Protein AF-A0A5C4N3C3-F1 (afdb_monomer_lite)

Radius of gyration: 12.64 Å; chains: 1; bounding box: 24×31×28 Å

Structure (mmCIF, N/CA/C/O backbone):
data_AF-A0A5C4N3C3-F1
#
_entry.id   AF-A0A5C4N3C3-F1
#
loop_
_atom_site.group_PDB
_atom_site.id
_atom_site.type_symbol
_atom_site.label_atom_id
_atom_site.label_alt_id
_atom_site.label_comp_id
_atom_site.label_asym_id
_atom_site.label_entity_id
_atom_site.label_seq_id
_atom_site.pdbx_PDB_ins_code
_atom_site.Cartn_x
_atom_site.Cartn_y
_atom_site.Cartn_z
_atom_site.occupancy
_atom_site.B_iso_or_equiv
_atom_site.auth_seq_id
_atom_site.auth_comp_id
_atom_site.auth_asym_id
_atom_site.auth_atom_id
_atom_site.pdbx_PDB_model_num
ATOM 1 N N . MET A 1 1 ? 8.100 5.426 12.054 1.00 58.28 1 MET A N 1
ATOM 2 C CA . MET A 1 1 ? 7.200 5.204 10.898 1.00 58.28 1 MET A CA 1
ATOM 3 C C . MET A 1 1 ? 7.874 5.750 9.653 1.00 58.28 1 MET A C 1
ATOM 5 O O . MET A 1 1 ? 8.431 6.837 9.727 1.00 58.28 1 MET A O 1
ATOM 9 N N . ARG A 1 2 ? 7.892 5.005 8.544 1.00 64.81 2 ARG A N 1
ATOM 10 C CA . ARG A 1 2 ? 8.449 5.501 7.276 1.00 64.81 2 ARG A CA 1
ATOM 11 C C . ARG A 1 2 ? 7.386 6.315 6.539 1.00 64.81 2 ARG A C 1
ATOM 13 O O . ARG A 1 2 ? 6.203 5.988 6.614 1.00 64.81 2 ARG A O 1
ATOM 20 N N . ARG A 1 3 ? 7.807 7.355 5.813 1.00 66.62 3 ARG A N 1
ATOM 21 C CA . ARG A 1 3 ? 6.938 8.093 4.886 1.00 66.62 3 ARG A CA 1
ATOM 22 C C . ARG A 1 3 ? 6.356 7.050 3.919 1.00 66.62 3 ARG A C 1
ATOM 24 O O . ARG A 1 3 ? 7.123 6.319 3.295 1.00 66.62 3 ARG A O 1
ATOM 31 N N . HIS A 1 4 ? 5.030 6.927 3.862 1.00 71.19 4 HIS A N 1
ATOM 32 C CA . HIS A 1 4 ? 4.294 5.960 3.028 1.00 71.19 4 HIS A CA 1
ATOM 33 C C . HIS A 1 4 ? 4.217 4.498 3.514 1.00 71.19 4 HIS A C 1
ATOM 35 O O . HIS A 1 4 ? 4.067 3.582 2.703 1.00 71.19 4 HIS A O 1
ATOM 41 N N . GLN A 1 5 ? 4.297 4.262 4.823 1.00 76.81 5 GLN A N 1
ATOM 42 C CA . GLN A 1 5 ? 3.985 2.958 5.409 1.00 76.81 5 GLN A CA 1
ATOM 43 C C . GLN A 1 5 ? 2.921 3.122 6.495 1.00 76.81 5 GLN A C 1
ATOM 45 O O . GLN A 1 5 ? 3.054 3.994 7.357 1.00 76.81 5 GLN A O 1
ATOM 50 N N . LEU A 1 6 ? 1.869 2.303 6.445 1.00 76.69 6 LEU A N 1
ATOM 51 C CA . LEU A 1 6 ? 0.832 2.290 7.471 1.00 76.69 6 LEU A CA 1
ATOM 52 C C . LEU A 1 6 ? 1.417 1.795 8.791 1.00 76.69 6 LEU A C 1
ATOM 54 O O . LEU A 1 6 ? 2.199 0.843 8.834 1.00 76.69 6 LEU A O 1
ATOM 58 N N . SER A 1 7 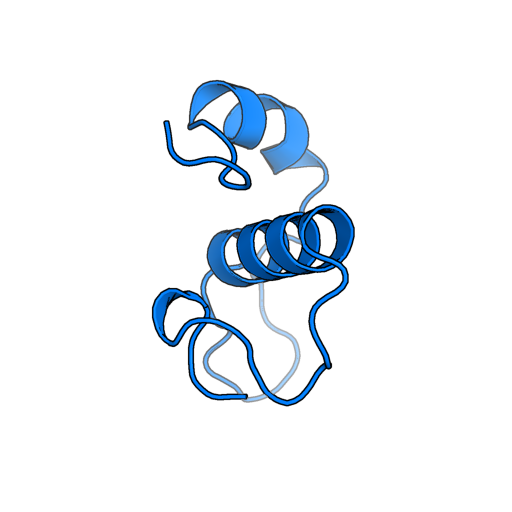? 1.024 2.444 9.882 1.00 81.50 7 SER A N 1
ATOM 59 C CA . SER A 1 7 ? 1.305 1.933 11.220 1.00 81.50 7 SER A CA 1
ATOM 60 C C . SER A 1 7 ? 0.470 0.693 11.531 1.00 81.50 7 SER A C 1
ATOM 62 O O . SER A 1 7 ? -0.576 0.472 10.919 1.00 81.50 7 SER A O 1
ATOM 64 N N . ASN A 1 8 ? 0.883 -0.087 12.533 1.00 79.00 8 ASN A N 1
ATOM 65 C CA . ASN A 1 8 ? 0.098 -1.233 13.001 1.00 79.00 8 ASN A CA 1
ATOM 66 C C . ASN A 1 8 ? -1.304 -0.807 13.469 1.00 79.00 8 ASN A C 1
ATOM 68 O O . ASN A 1 8 ? -2.272 -1.502 13.190 1.00 79.00 8 ASN A O 1
ATOM 72 N N . ALA A 1 9 ? -1.428 0.367 14.101 1.00 82.50 9 ALA A N 1
ATOM 73 C CA . ALA A 1 9 ? -2.715 0.917 14.528 1.00 82.50 9 ALA A CA 1
ATOM 74 C C . ALA A 1 9 ? -3.620 1.269 13.335 1.00 82.50 9 ALA A C 1
ATOM 76 O O . ALA A 1 9 ? -4.782 0.878 13.303 1.00 82.50 9 ALA A O 1
ATOM 77 N N . GLN A 1 10 ? -3.081 1.943 12.314 1.00 83.06 10 GLN A N 1
ATOM 78 C CA . GLN A 1 10 ? -3.831 2.262 11.090 1.00 83.06 10 GLN A CA 1
ATOM 79 C C . GLN A 1 10 ? -4.181 1.009 10.284 1.00 83.06 10 GLN A C 1
ATOM 81 O O . GLN A 1 10 ? -5.268 0.920 9.724 1.00 83.06 10 GLN A O 1
ATOM 86 N N . SER A 1 11 ? -3.279 0.028 10.258 1.00 80.62 11 SER A N 1
ATOM 87 C CA . SER A 1 11 ? -3.533 -1.267 9.626 1.00 80.62 11 SER A CA 1
ATOM 88 C C . SER A 1 11 ? -4.662 -2.002 10.350 1.00 80.62 11 SER A C 1
ATOM 90 O O . SER A 1 11 ? -5.537 -2.549 9.695 1.00 80.62 11 SER A O 1
ATOM 92 N N . GLY A 1 12 ? -4.715 -1.940 11.684 1.00 84.19 12 GLY A N 1
ATOM 93 C CA . GLY A 1 12 ? -5.810 -2.503 12.478 1.00 84.19 12 GLY A CA 1
ATOM 94 C C . GLY A 1 12 ? -7.183 -1.905 12.153 1.00 84.19 12 GLY A C 1
ATOM 95 O O . GLY A 1 12 ? -8.157 -2.645 12.089 1.00 84.19 12 GLY A O 1
ATOM 96 N N . LEU A 1 13 ? -7.260 -0.598 11.871 1.00 86.44 13 LEU A N 1
ATOM 97 C CA . LEU A 1 13 ? -8.519 0.071 11.502 1.00 86.44 13 LEU A CA 1
ATOM 98 C C . LEU A 1 13 ? -9.075 -0.391 10.148 1.00 86.44 13 LEU A C 1
ATOM 100 O O . LEU A 1 13 ? -10.285 -0.418 9.952 1.00 86.44 13 LEU A O 1
ATOM 104 N N . ILE A 1 14 ? -8.192 -0.728 9.206 1.00 83.50 14 ILE A N 1
ATOM 105 C CA . ILE A 1 14 ? -8.555 -1.075 7.822 1.00 83.50 14 ILE A CA 1
ATOM 106 C C . ILE A 1 14 ? -8.538 -2.603 7.625 1.00 83.50 14 ILE A C 1
ATOM 108 O O . ILE A 1 14 ? -8.948 -3.104 6.583 1.00 83.50 14 ILE A O 1
ATOM 112 N N . ALA A 1 15 ? -8.088 -3.368 8.625 1.00 81.94 15 ALA A N 1
ATOM 113 C CA . ALA A 1 15 ? -7.921 -4.816 8.534 1.00 81.94 15 ALA A CA 1
ATOM 114 C C . ALA A 1 15 ? -9.215 -5.550 8.165 1.00 81.94 15 ALA A C 1
ATOM 116 O O . ALA A 1 15 ? -9.159 -6.523 7.420 1.00 81.94 15 ALA A O 1
ATOM 117 N N . ASP A 1 16 ? -10.362 -5.069 8.644 1.00 83.06 16 ASP A N 1
ATOM 118 C CA . ASP A 1 16 ? -11.669 -5.676 8.366 1.00 83.06 16 ASP A CA 1
ATOM 119 C C . ASP A 1 16 ? -12.161 -5.416 6.931 1.00 83.06 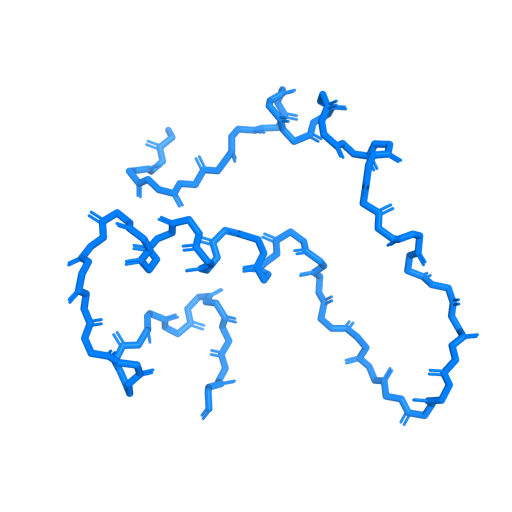16 ASP A C 1
ATOM 121 O O . ASP A 1 16 ? -12.912 -6.202 6.362 1.00 83.06 16 ASP A O 1
ATOM 125 N N . LEU A 1 17 ? -11.671 -4.343 6.302 1.00 82.62 17 LEU A N 1
ATOM 126 C CA . LEU A 1 17 ? -11.966 -3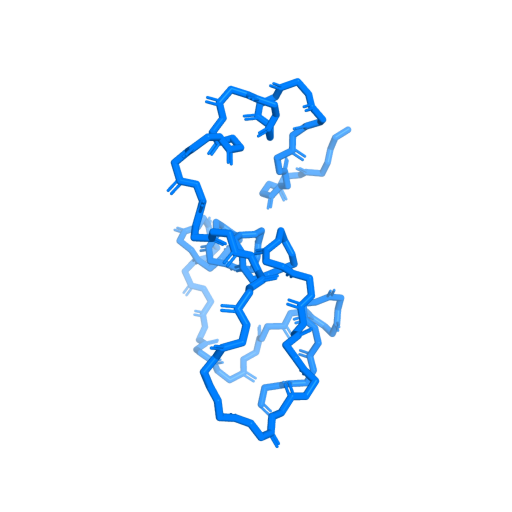.998 4.908 1.00 82.62 17 LEU A CA 1
ATOM 127 C C . LEU A 1 17 ? -11.083 -4.761 3.915 1.00 82.62 17 LEU A C 1
ATOM 129 O O . LEU A 1 17 ? -11.307 -4.693 2.704 1.00 82.62 17 LEU A O 1
ATOM 133 N N . MET A 1 18 ? -10.053 -5.454 4.401 1.00 77.62 18 MET A N 1
ATOM 134 C CA . MET A 1 18 ? -9.152 -6.202 3.539 1.00 77.62 18 MET A CA 1
ATOM 135 C C . MET A 1 18 ? -9.780 -7.535 3.125 1.00 77.62 18 MET A C 1
ATOM 137 O O . MET A 1 18 ? -10.403 -8.217 3.945 1.00 77.62 18 MET A O 1
ATOM 141 N N . PRO A 1 19 ? -9.601 -7.954 1.859 1.00 70.81 19 PRO A N 1
ATOM 142 C CA . PRO A 1 19 ? -10.062 -9.260 1.424 1.00 70.81 19 PRO A CA 1
ATOM 143 C C . PRO A 1 19 ? -9.360 -10.321 2.269 1.00 70.81 19 PRO A C 1
ATOM 145 O O . PRO A 1 19 ? -8.136 -10.423 2.251 1.00 70.81 19 PRO A O 1
ATOM 148 N N . ARG A 1 20 ? -10.129 -11.122 3.016 1.00 67.56 20 ARG A N 1
ATOM 149 C CA . ARG A 1 20 ? -9.571 -12.249 3.771 1.00 67.56 20 ARG A CA 1
ATOM 150 C C . ARG A 1 20 ? -8.730 -13.085 2.814 1.00 67.56 20 ARG A C 1
ATOM 152 O O . ARG A 1 20 ? -9.245 -13.585 1.814 1.00 67.56 20 ARG A O 1
ATOM 159 N N . SER A 1 21 ? -7.440 -13.213 3.113 1.00 62.25 21 SER A N 1
ATOM 160 C CA . SER A 1 21 ? -6.488 -14.021 2.359 1.00 62.25 21 SER A CA 1
ATOM 161 C C . SER A 1 21 ? -6.922 -15.490 2.418 1.00 62.25 21 SER A C 1
ATOM 163 O O . SER A 1 21 ? -6.542 -16.257 3.297 1.00 62.25 21 SER A O 1
ATOM 165 N N . GLY A 1 22 ? -7.812 -15.875 1.503 1.00 55.81 22 GLY A N 1
ATOM 166 C CA . GLY A 1 22 ? -8.575 -17.114 1.591 1.00 55.81 22 GLY A CA 1
ATOM 167 C C . GLY A 1 22 ? -9.004 -17.620 0.220 1.00 55.81 22 GLY A C 1
ATOM 168 O O . GLY A 1 22 ? -10.097 -17.332 -0.247 1.00 55.81 22 GLY A O 1
ATOM 169 N N . ARG A 1 23 ? -8.112 -18.408 -0.393 1.00 58.41 23 ARG A N 1
ATOM 170 C CA . ARG A 1 23 ? -8.354 -19.439 -1.423 1.00 58.41 23 ARG A CA 1
ATOM 171 C C . ARG A 1 23 ? -9.374 -19.114 -2.532 1.00 58.41 23 ARG A C 1
ATOM 173 O O . ARG A 1 23 ? -10.498 -19.605 -2.512 1.00 58.41 23 ARG A O 1
ATOM 180 N N . ARG A 1 24 ? -8.893 -18.498 -3.616 1.00 52.09 24 ARG A N 1
ATOM 181 C CA . ARG A 1 24 ? -9.331 -18.818 -4.990 1.00 52.09 24 ARG A CA 1
ATOM 182 C C . ARG A 1 24 ? -8.114 -18.820 -5.923 1.00 52.09 24 ARG A C 1
ATOM 184 O O . ARG A 1 24 ? -7.595 -17.766 -6.253 1.00 52.09 24 ARG A O 1
ATOM 191 N N . GLY A 1 25 ? -7.655 -20.014 -6.306 1.00 48.38 25 GLY A N 1
ATOM 192 C CA . GLY A 1 25 ? -6.757 -20.217 -7.452 1.00 48.38 25 GLY A CA 1
ATOM 193 C C . GLY A 1 25 ? -5.253 -20.002 -7.219 1.00 48.38 25 GLY A C 1
ATOM 194 O O . GLY A 1 25 ? -4.716 -18.948 -7.521 1.00 48.38 25 GLY A O 1
ATOM 195 N N . GLY A 1 26 ? -4.554 -21.045 -6.762 1.00 48.62 26 GLY A N 1
ATOM 196 C CA . GLY A 1 26 ? -3.278 -21.462 -7.373 1.00 48.62 26 GLY A CA 1
ATOM 197 C C . GLY A 1 26 ? -1.985 -20.660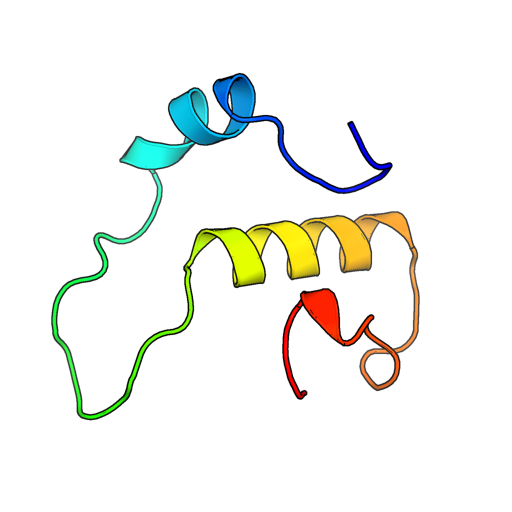 -7.159 1.00 48.62 26 GLY A C 1
ATOM 198 O O . GLY A 1 26 ? -0.995 -21.015 -7.789 1.00 48.62 26 GLY A O 1
ATOM 199 N N . GLY A 1 27 ? -1.925 -19.643 -6.294 1.00 56.62 27 GLY A N 1
ATOM 200 C CA . GLY A 1 27 ? -0.686 -18.877 -6.070 1.00 56.62 27 GLY A CA 1
ATOM 201 C C . GLY A 1 27 ? -0.418 -18.505 -4.612 1.00 56.62 27 GLY A C 1
ATOM 202 O O . GLY A 1 27 ? -1.350 -18.276 -3.837 1.00 56.62 27 GLY A O 1
ATOM 203 N N . ARG A 1 28 ? 0.871 -18.419 -4.243 1.00 59.91 28 ARG A N 1
ATOM 204 C CA . ARG A 1 28 ? 1.349 -17.822 -2.982 1.00 59.91 28 ARG A CA 1
ATOM 205 C C . ARG A 1 28 ? 0.983 -16.332 -3.015 1.00 59.91 28 ARG A C 1
ATOM 207 O O . ARG A 1 28 ? 1.700 -15.525 -3.599 1.00 59.91 28 ARG A O 1
ATOM 214 N N . TRP A 1 29 ? -0.168 -15.977 -2.452 1.00 60.84 29 TRP A N 1
ATOM 215 C CA . TRP A 1 29 ? -0.530 -14.575 -2.261 1.00 60.84 29 TRP A CA 1
ATOM 216 C C . TRP A 1 29 ? 0.517 -13.921 -1.359 1.00 60.84 29 TRP A C 1
ATOM 218 O O . TRP A 1 29 ? 0.833 -14.454 -0.294 1.00 60.84 29 TRP A O 1
ATOM 228 N N . ARG A 1 30 ? 1.087 -12.796 -1.809 1.00 68.19 30 ARG A N 1
ATOM 229 C CA . ARG A 1 30 ? 1.956 -11.974 -0.959 1.00 68.19 30 ARG A CA 1
ATOM 230 C C . ARG A 1 30 ? 1.134 -11.379 0.173 1.00 68.19 30 ARG A C 1
ATOM 232 O O . ARG A 1 30 ? -0.089 -11.260 0.064 1.00 68.19 30 ARG A O 1
ATOM 239 N N . ASP A 1 31 ? 1.819 -10.973 1.235 1.00 78.62 31 ASP A N 1
ATOM 240 C CA . ASP A 1 31 ? 1.187 -10.259 2.334 1.00 78.62 31 ASP A CA 1
ATOM 241 C C . ASP A 1 31 ? 0.391 -9.073 1.778 1.00 78.62 31 ASP A C 1
ATOM 243 O O . ASP A 1 31 ? 0.945 -8.157 1.170 1.00 78.62 31 ASP A O 1
ATOM 247 N N . GLN A 1 32 ? -0.925 -9.082 1.981 1.00 78.06 32 GLN A N 1
ATOM 248 C CA . GLN A 1 32 ? -1.831 -8.031 1.501 1.00 78.06 32 GLN A CA 1
ATOM 249 C C . GLN A 1 32 ? -1.372 -6.630 1.937 1.00 78.06 32 GLN A C 1
ATOM 251 O O . GLN A 1 32 ? -1.449 -5.663 1.180 1.00 78.06 32 GLN A O 1
ATOM 256 N N . TRP A 1 33 ? -0.779 -6.537 3.129 1.00 80.81 33 TRP A N 1
ATOM 257 C CA . TRP A 1 33 ? -0.207 -5.307 3.663 1.00 80.81 33 TRP A CA 1
ATOM 258 C C . TRP A 1 33 ? 1.030 -4.833 2.901 1.00 80.81 33 TRP A C 1
ATOM 260 O O . TRP A 1 33 ? 1.269 -3.629 2.820 1.00 80.81 33 TRP A O 1
ATOM 270 N N . GLN A 1 34 ? 1.811 -5.738 2.310 1.00 80.50 34 GLN A N 1
ATOM 271 C CA . GLN A 1 34 ? 2.933 -5.372 1.448 1.00 80.50 34 GLN A CA 1
ATOM 272 C C . GLN A 1 34 ? 2.429 -4.684 0.172 1.00 80.50 34 GLN A C 1
ATOM 274 O O . GLN A 1 34 ? 2.976 -3.653 -0.219 1.00 80.50 34 GLN A O 1
ATOM 279 N N . VAL A 1 35 ? 1.339 -5.189 -0.413 1.00 80.44 35 VAL A N 1
ATOM 280 C CA . VAL A 1 35 ? 0.697 -4.605 -1.603 1.00 80.44 35 VAL A CA 1
ATOM 281 C C . VAL A 1 35 ? 0.097 -3.231 -1.291 1.00 80.44 35 VAL A C 1
ATOM 283 O O . VAL A 1 35 ? 0.379 -2.263 -1.998 1.00 80.44 35 VAL A O 1
ATOM 286 N N . VAL A 1 36 ? -0.663 -3.111 -0.197 1.00 84.00 36 VAL A N 1
ATOM 287 C CA . VAL A 1 36 ? -1.280 -1.838 0.227 1.00 84.00 36 VAL A CA 1
ATOM 288 C C . VAL A 1 36 ? -0.221 -0.775 0.515 1.00 84.00 36 VAL A C 1
ATOM 290 O O . VAL A 1 36 ? -0.329 0.358 0.046 1.00 84.00 36 VAL A O 1
ATOM 293 N N . ASN A 1 37 ? 0.845 -1.131 1.236 1.00 85.19 37 ASN A N 1
ATOM 294 C CA . ASN A 1 37 ? 1.932 -0.190 1.495 1.00 85.19 37 ASN A CA 1
ATOM 295 C C . ASN A 1 37 ? 2.674 0.208 0.205 1.00 85.19 37 ASN A C 1
ATOM 297 O O . ASN A 1 37 ? 3.142 1.344 0.106 1.00 85.19 37 ASN A O 1
ATOM 301 N 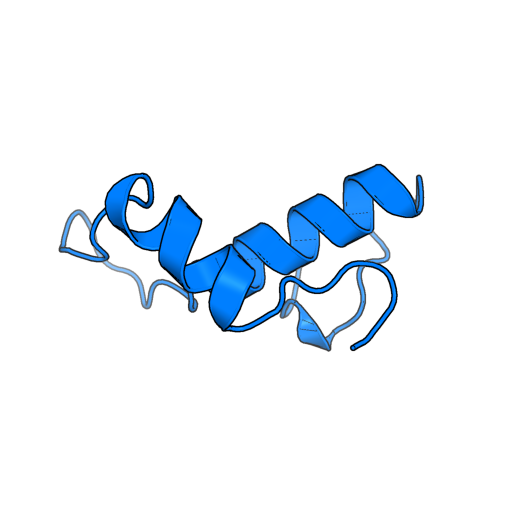N . GLY A 1 38 ? 2.771 -0.688 -0.783 1.00 84.88 38 GLY A N 1
ATOM 302 C CA . GLY A 1 38 ? 3.322 -0.380 -2.105 1.00 84.88 38 GLY A CA 1
ATOM 303 C C . GLY A 1 38 ? 2.461 0.621 -2.878 1.00 84.88 38 GLY A C 1
ATOM 304 O O . GLY A 1 38 ? 2.992 1.576 -3.446 1.00 84.88 38 GLY A O 1
ATOM 305 N N . LEU A 1 39 ? 1.135 0.463 -2.828 1.00 83.31 39 LEU A N 1
ATOM 306 C CA . LEU A 1 39 ? 0.178 1.387 -3.442 1.00 83.31 39 LEU A CA 1
ATOM 307 C C . LEU A 1 39 ? 0.231 2.780 -2.797 1.00 83.31 39 LEU A C 1
ATOM 309 O O . LEU A 1 39 ? 0.315 3.782 -3.502 1.00 83.31 39 LEU A O 1
ATOM 313 N N . ILE A 1 40 ? 0.255 2.857 -1.464 1.00 85.44 40 ILE A N 1
ATOM 314 C CA . ILE A 1 40 ? 0.346 4.135 -0.734 1.00 85.44 40 ILE A CA 1
ATOM 315 C C . ILE A 1 40 ? 1.656 4.857 -1.057 1.00 85.44 40 ILE A C 1
ATOM 317 O O . ILE A 1 40 ? 1.669 6.072 -1.272 1.00 85.44 40 ILE A O 1
ATOM 321 N N . TRP A 1 41 ? 2.765 4.118 -1.130 1.00 86.31 41 TRP A N 1
ATOM 322 C CA . TRP A 1 41 ? 4.038 4.673 -1.584 1.00 86.31 41 TRP A CA 1
ATOM 323 C C . TRP A 1 41 ? 3.962 5.183 -3.014 1.00 86.31 41 TRP A C 1
ATOM 325 O O . TRP A 1 41 ? 4.447 6.282 -3.286 1.00 86.31 41 TRP A O 1
ATOM 335 N N . LYS A 1 42 ? 3.296 4.446 -3.904 1.00 83.75 42 LYS A N 1
ATOM 336 C CA . LYS A 1 42 ? 3.130 4.856 -5.294 1.00 83.75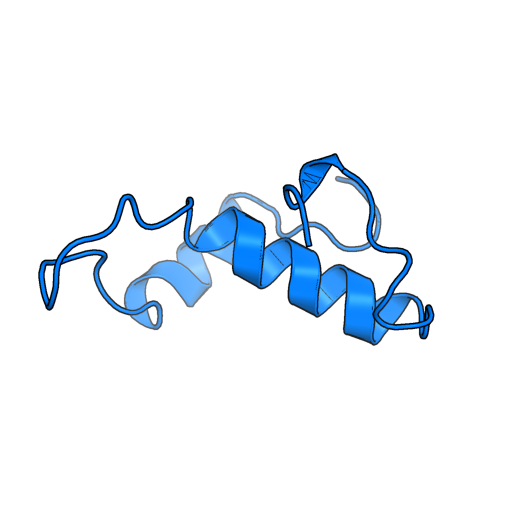 42 LYS A CA 1
ATOM 337 C C . LYS A 1 42 ? 2.369 6.169 -5.421 1.00 83.75 42 LYS A C 1
ATOM 339 O O . LYS A 1 42 ? 2.879 7.108 -6.033 1.00 83.75 42 LYS A O 1
ATOM 344 N N . CYS A 1 43 ? 1.199 6.244 -4.795 1.00 83.62 43 CYS A N 1
ATOM 345 C CA . CYS A 1 43 ? 0.362 7.440 -4.790 1.00 83.62 43 CYS A CA 1
ATOM 346 C C . CYS A 1 43 ? 1.073 8.642 -4.154 1.00 83.62 43 CYS A C 1
ATOM 348 O O . CYS A 1 43 ? 0.875 9.767 -4.594 1.00 83.62 43 CYS A O 1
ATOM 350 N N . GLY A 1 44 ? 1.914 8.414 -3.142 1.00 81.88 44 GLY A N 1
ATOM 351 C CA . GLY A 1 44 ? 2.638 9.484 -2.456 1.00 81.88 44 GLY A CA 1
ATOM 352 C C . GLY A 1 44 ? 3.938 9.940 -3.126 1.00 81.88 44 GLY A C 1
ATOM 353 O O . GLY A 1 44 ? 4.425 11.014 -2.787 1.00 81.88 44 GLY A O 1
ATOM 354 N N . THR A 1 45 ? 4.509 9.142 -4.035 1.00 81.81 45 THR A N 1
ATOM 355 C CA . THR A 1 45 ? 5.829 9.419 -4.640 1.00 81.81 45 THR A CA 1
ATOM 356 C C . THR A 1 45 ? 5.727 9.836 -6.111 1.00 81.81 45 THR A C 1
ATOM 358 O O . THR A 1 45 ? 6.698 10.347 -6.655 1.00 81.81 45 THR A O 1
ATOM 361 N N . CYS A 1 46 ? 4.587 9.612 -6.783 1.00 78.94 46 CYS A N 1
ATOM 362 C CA . CYS A 1 46 ? 4.414 9.831 -8.233 1.00 78.94 46 CYS A CA 1
ATOM 363 C C . CYS A 1 46 ? 5.497 9.162 -9.111 1.00 78.94 46 CYS A C 1
ATOM 365 O O . CYS A 1 46 ? 5.688 9.529 -10.266 1.00 78.94 46 CYS A O 1
ATOM 367 N N . ALA A 1 47 ? 6.210 8.166 -8.576 1.00 80.25 47 ALA A N 1
ATOM 368 C CA . ALA A 1 47 ? 7.280 7.469 -9.279 1.00 80.25 47 ALA A CA 1
ATOM 369 C C . ALA A 1 47 ? 6.735 6.715 -10.512 1.00 80.25 47 ALA A C 1
ATOM 371 O O . ALA A 1 47 ? 5.564 6.325 -10.510 1.00 80.25 47 ALA A O 1
ATOM 372 N N . PRO A 1 48 ? 7.550 6.402 -11.532 1.00 79.12 48 PRO A N 1
ATOM 373 C CA . PRO A 1 48 ? 7.153 5.553 -12.662 1.00 79.12 48 PRO A CA 1
ATOM 374 C C . PRO A 1 48 ? 6.901 4.101 -12.226 1.00 79.12 48 PRO A C 1
ATOM 376 O O . PRO A 1 48 ? 7.548 3.595 -11.314 1.00 79.12 48 PRO A O 1
ATOM 379 N N . TRP A 1 49 ? 5.905 3.413 -12.803 1.00 74.12 49 TRP A N 1
ATOM 380 C CA . TRP A 1 49 ? 5.475 2.049 -12.403 1.00 74.12 49 TRP A CA 1
ATOM 381 C C . TRP A 1 49 ? 6.589 0.999 -12.390 1.00 74.12 49 TRP A C 1
ATOM 383 O O . TRP A 1 49 ? 6.495 0.045 -11.629 1.00 74.12 49 TRP A O 1
ATOM 393 N N . ARG A 1 50 ? 7.650 1.221 -13.166 1.00 75.19 50 ARG A N 1
ATOM 394 C CA . ARG A 1 50 ? 8.799 0.318 -13.274 1.00 75.19 50 ARG A CA 1
ATOM 395 C C . ARG A 1 50 ? 9.828 0.444 -12.155 1.00 75.19 50 ARG A C 1
ATOM 397 O O . ARG A 1 50 ? 10.688 -0.417 -12.078 1.00 75.19 50 ARG A O 1
ATOM 404 N N . ASP A 1 51 ? 9.741 1.476 -11.314 1.00 78.94 51 ASP A N 1
ATOM 405 C CA . ASP A 1 51 ? 10.747 1.722 -10.275 1.00 78.94 51 ASP A CA 1
ATOM 406 C C . ASP A 1 51 ? 10.168 1.754 -8.843 1.00 78.94 51 ASP A C 1
ATOM 408 O O . ASP A 1 51 ? 10.195 2.785 -8.163 1.00 78.94 51 ASP A O 1
ATOM 412 N N . PRO A 1 52 ? 9.532 0.665 -8.369 1.00 75.81 52 PRO A N 1
ATOM 413 C CA . PRO A 1 52 ? 9.156 0.524 -6.975 1.00 75.81 52 PRO A CA 1
ATOM 414 C C . PRO A 1 52 ? 10.304 -0.070 -6.137 1.00 75.81 52 PRO A C 1
ATOM 416 O O . PRO A 1 52 ? 11.031 -0.949 -6.589 1.00 75.81 52 PRO A O 1
ATOM 419 N N . PRO A 1 53 ? 10.424 0.335 -4.863 1.00 80.81 53 PRO A N 1
ATOM 420 C CA . PRO A 1 53 ? 11.372 -0.245 -3.929 1.00 80.81 53 PRO A CA 1
ATOM 421 C C . PRO A 1 53 ? 11.177 -1.757 -3.774 1.00 80.81 53 PRO A C 1
ATOM 423 O O . PRO A 1 53 ? 10.063 -2.211 -3.503 1.00 80.81 53 PRO A O 1
ATOM 426 N N . GLU A 1 54 ? 12.279 -2.507 -3.794 1.00 80.69 54 GLU A N 1
ATOM 427 C CA . GLU A 1 54 ? 12.318 -3.977 -3.688 1.00 80.69 54 GLU A CA 1
ATOM 428 C C . GLU A 1 54 ? 11.600 -4.529 -2.439 1.00 80.69 54 GLU A C 1
ATOM 430 O O . GLU A 1 54 ? 11.094 -5.647 -2.430 1.00 80.69 54 GLU A O 1
ATOM 435 N N . ARG A 1 55 ? 11.439 -3.704 -1.394 1.00 80.62 55 ARG A N 1
ATOM 436 C CA . ARG A 1 55 ? 10.678 -4.037 -0.174 1.00 80.62 55 ARG A CA 1
ATOM 437 C C . ARG A 1 55 ? 9.192 -4.337 -0.413 1.00 80.62 55 ARG A C 1
ATOM 439 O O . ARG A 1 55 ? 8.556 -4.957 0.439 1.00 80.62 55 ARG A O 1
ATOM 446 N N . TYR A 1 56 ? 8.624 -3.869 -1.525 1.00 76.50 56 TYR A N 1
ATOM 447 C CA . TYR A 1 56 ? 7.256 -4.197 -1.945 1.00 76.50 56 TYR A CA 1
ATOM 448 C C . TYR A 1 56 ? 7.196 -5.474 -2.809 1.00 76.50 56 TYR A C 1
ATOM 450 O O . TYR A 1 56 ? 6.116 -5.948 -3.168 1.00 76.50 56 TYR A O 1
ATOM 458 N N . GLY A 1 57 ? 8.364 -6.075 -3.048 1.00 69.69 57 GLY A N 1
ATOM 459 C CA . GLY A 1 57 ? 8.622 -7.294 -3.800 1.00 69.69 57 GLY A CA 1
ATOM 460 C C . GLY A 1 57 ? 8.851 -7.044 -5.297 1.00 69.69 57 GLY A C 1
ATOM 461 O O . GLY A 1 57 ? 8.655 -5.922 -5.764 1.00 69.69 57 GLY A O 1
ATOM 462 N N . PRO A 1 58 ? 9.266 -8.079 -6.054 1.00 65.69 58 PRO A N 1
ATOM 463 C CA . PRO A 1 58 ? 9.562 -7.938 -7.475 1.00 65.69 58 PRO A CA 1
ATOM 464 C C . PRO A 1 58 ? 8.290 -7.578 -8.245 1.00 65.69 58 PRO A C 1
ATOM 466 O O . PRO A 1 58 ? 7.236 -8.180 -7.985 1.00 65.69 58 PRO A O 1
ATOM 469 N N . TRP A 1 59 ? 8.418 -6.567 -9.106 1.00 62.44 59 TRP A N 1
ATOM 470 C CA . TRP A 1 59 ? 7.415 -6.088 -10.058 1.00 62.44 59 TRP A CA 1
ATOM 471 C C . TRP A 1 59 ? 7.588 -6.764 -11.413 1.00 62.44 59 TRP A C 1
ATOM 473 O O . TRP A 1 59 ? 8.755 -7.007 -11.793 1.00 62.44 59 TRP A O 1
#

pLDDT: mean 74.7, std 10.22, range [48.38, 86.44]

Organism: NCBI:txid687525

Sequence (59 aa):
MRRHQLSNAQSGLIADLMPRSGRRGGGRWRDQWQVVNGLIWKCGTCAPWRDPPERYGPW

InterPro domains:
  IPR025161 Insertion element IS402-like domain [PF13340] (6-59)
  IPR052909 Transposase_6_like [PTHR46637] (1-59)

Foldseek 3Di:
DDDQADDPVRCVVCVVVDDPPDDDDDDDDDDPSLVNSQVSCCVVPVDPPCDTDCSSPDD

Secondary structure (DSSP, 8-state):
--TT---HHHHHHHGGGSPP---SSSS-PPPHHHHHHHHHHHHHH---TT---GGG---